Protein AF-A0AAD7NLY8-F1 (afdb_monomer)

Foldseek 3Di:
DDLQWDWDFDWDPDDPPDIDGPDPTDGQGDSQFADRPWDWEWDDFVPAKIKIWTQTVQQATFIWMQGPVPGIAGDPRQDLDDPQQRHTPRNVRFHADPDWDWYWYWDDDVPDAIKIKIWIQGPVHHPDIDIQIRGSDPPDRDDDD

Radius of gyration: 15.63 Å; Cα contacts (8 Å, |Δi|>4): 298; chains: 1; bounding box: 37×42×38 Å

Nearest PDB structures (foldseek):
  4d52-assembly3_C  TM=7.125E-01  e=1.870E-04  Aspergillus fumigatus
  4agt-assembly1_B  TM=7.855E-01  e=5.733E-04  Aspergillus fumigatus
  5eo8-assembly1_A  TM=7.109E-01  e=2.442E-04  Aspergillus oryzae RIB40
  4agi-assembly2_B  TM=7.086E-01  e=4.885E-04  Aspergillus fumigatus
  7c3e-assembly1_B  TM=7.386E-01  e=1.334E-02  Orbilia oligospora ATCC 24927

Secondary structure (DSSP, 8-state):
---S-EEEEEESS-SSSS--EEEEEEEEE-TTTBPTT---EEEEETTTEEEEEEEBTTSBEEEEEEETTTEEEEGGGS-SS-BTTB--GGGG--BB-SS--EEEEEE--TTS--EEEEEEEBTTSTTSEEEEEE-SSSS------

Structure (mmCIF, N/CA/C/O backbone):
data_AF-A0AAD7NLY8-F1
#
_entry.id   AF-A0AAD7NLY8-F1
#
loop_
_atom_site.group_PDB
_atom_site.id
_atom_site.type_symbol
_atom_site.label_atom_id
_atom_site.label_alt_id
_atom_site.label_comp_id
_atom_site.label_asym_id
_atom_site.label_entity_id
_atom_site.label_seq_id
_atom_site.pdbx_PDB_ins_code
_atom_site.Cartn_x
_atom_site.Cartn_y
_atom_site.Cartn_z
_atom_site.occupancy
_atom_site.B_iso_or_equiv
_atom_site.auth_seq_id
_atom_site.auth_comp_id
_atom_site.auth_asym_id
_atom_site.auth_atom_id
_atom_site.pdbx_PDB_model_num
ATOM 1 N N . MET A 1 1 ? -4.717 -21.194 3.818 1.00 52.06 1 MET A N 1
ATOM 2 C CA . MET A 1 1 ? -5.220 -20.203 4.794 1.00 52.06 1 MET A CA 1
ATOM 3 C C . MET A 1 1 ? -4.385 -18.949 4.614 1.00 52.06 1 MET A C 1
ATOM 5 O O . MET A 1 1 ? -3.172 -19.085 4.575 1.00 52.06 1 MET A O 1
ATOM 9 N N . SER A 1 2 ? -4.997 -17.782 4.410 1.00 77.50 2 SER A N 1
ATOM 10 C CA . SER A 1 2 ? -4.276 -16.505 4.307 1.00 77.50 2 SER A CA 1
ATOM 11 C C . SER A 1 2 ? -3.865 -16.033 5.704 1.00 77.50 2 SER A C 1
ATOM 13 O O . SER A 1 2 ? -4.723 -15.934 6.579 1.00 77.50 2 SER A O 1
ATOM 15 N N . ASP A 1 3 ? -2.588 -15.737 5.921 1.00 87.31 3 ASP A N 1
ATOM 16 C CA . ASP A 1 3 ? -2.035 -15.268 7.203 1.00 87.31 3 ASP A CA 1
ATOM 17 C C . ASP A 1 3 ? -2.061 -13.731 7.356 1.00 87.31 3 ASP A C 1
ATOM 19 O O . ASP A 1 3 ? -1.673 -13.199 8.394 1.00 87.31 3 ASP A O 1
ATOM 23 N N . GLY A 1 4 ? -2.554 -13.019 6.338 1.00 87.88 4 GLY A N 1
ATOM 24 C CA . GLY A 1 4 ? -2.609 -11.557 6.287 1.00 87.88 4 GLY A CA 1
ATOM 25 C C . GLY A 1 4 ? -1.385 -10.910 5.640 1.00 87.88 4 GLY A C 1
ATOM 26 O O . GLY A 1 4 ? -1.369 -9.693 5.506 1.00 87.88 4 GLY A O 1
ATOM 27 N N . SER A 1 5 ? -0.383 -11.686 5.220 1.00 93.69 5 SER A N 1
ATOM 28 C CA . SER A 1 5 ? 0.726 -11.165 4.417 1.00 93.69 5 SER A CA 1
ATOM 29 C C . SER A 1 5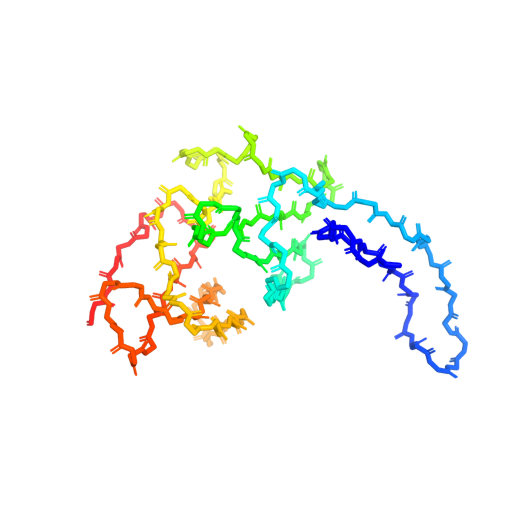 ? 0.261 -10.675 3.039 1.00 93.69 5 SER A C 1
ATOM 31 O O . SER A 1 5 ? -0.725 -11.166 2.481 1.00 93.69 5 SER A O 1
ATOM 33 N N . ILE A 1 6 ? 0.985 -9.699 2.487 1.00 94.38 6 ILE A N 1
ATOM 34 C CA . ILE A 1 6 ? 0.748 -9.164 1.141 1.00 94.38 6 ILE A CA 1
ATOM 35 C C . ILE A 1 6 ? 1.913 -9.581 0.249 1.00 94.38 6 ILE A C 1
ATOM 37 O O . ILE A 1 6 ? 3.071 -9.284 0.553 1.00 94.38 6 ILE A O 1
ATOM 41 N N . TRP A 1 7 ? 1.582 -10.250 -0.853 1.00 93.62 7 TRP A N 1
ATOM 42 C CA . TRP A 1 7 ? 2.52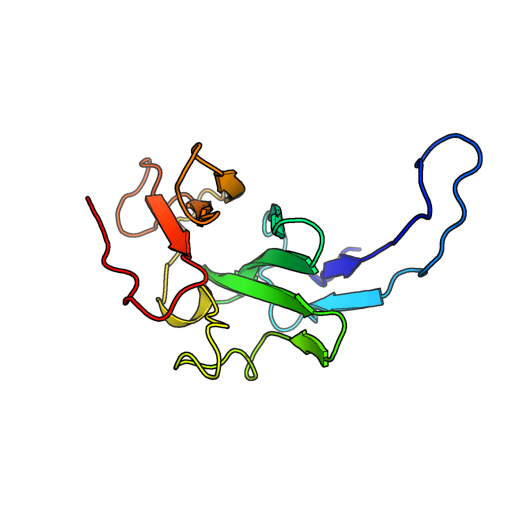9 -10.775 -1.832 1.00 93.62 7 TRP A CA 1
ATOM 43 C C . TRP A 1 7 ? 2.313 -10.115 -3.194 1.00 93.62 7 TRP A C 1
ATOM 45 O O . TRP A 1 7 ? 1.179 -9.837 -3.583 1.00 93.62 7 TRP A O 1
ATOM 55 N N . GLU A 1 8 ? 3.404 -9.882 -3.917 1.00 91.56 8 GLU A N 1
ATOM 56 C CA . GLU A 1 8 ? 3.406 -9.385 -5.290 1.00 91.56 8 GLU A CA 1
ATOM 57 C C . GLU A 1 8 ? 3.743 -10.521 -6.258 1.00 91.56 8 GLU A C 1
ATOM 59 O O . GLU A 1 8 ? 4.791 -11.156 -6.146 1.00 91.56 8 GLU A O 1
ATOM 64 N N . THR A 1 9 ? 2.904 -10.700 -7.276 1.00 88.44 9 THR A N 1
ATOM 65 C CA . THR A 1 9 ? 3.245 -11.470 -8.475 1.00 88.44 9 THR A CA 1
ATOM 66 C C . THR A 1 9 ? 3.374 -10.499 -9.645 1.00 88.44 9 THR A C 1
ATOM 68 O O . THR A 1 9 ? 2.407 -9.817 -9.991 1.00 88.44 9 THR A O 1
ATOM 71 N N . ALA A 1 10 ? 4.543 -10.444 -10.289 1.00 85.75 10 ALA A N 1
ATOM 72 C CA . ALA A 1 10 ? 4.757 -9.578 -11.449 1.00 85.75 10 ALA A CA 1
ATOM 73 C C . ALA A 1 10 ? 4.776 -10.386 -12.753 1.00 85.75 10 ALA A C 1
ATOM 75 O O . ALA A 1 10 ? 5.450 -11.417 -12.859 1.00 85.75 10 ALA A O 1
ATOM 76 N N . VAL A 1 11 ? 4.078 -9.879 -13.772 1.00 85.25 11 VAL A N 1
ATOM 77 C CA . VAL A 1 11 ? 3.980 -10.478 -15.113 1.00 85.25 11 VAL A CA 1
ATOM 78 C C . VAL A 1 11 ? 4.443 -9.493 -16.189 1.00 85.25 11 VAL A C 1
ATOM 80 O O . VAL A 1 11 ? 4.268 -8.287 -16.051 1.00 85.25 11 VAL A O 1
ATOM 83 N N . SER A 1 12 ? 5.048 -9.996 -17.268 1.00 77.62 12 SER A N 1
ATOM 84 C CA . SER A 1 12 ? 5.720 -9.166 -18.283 1.00 77.62 12 SER A CA 1
ATOM 85 C C . SER A 1 12 ? 4.811 -8.262 -19.125 1.00 77.62 12 SER A C 1
ATOM 87 O O . SER A 1 12 ? 5.302 -7.294 -19.697 1.00 77.62 12 SER A O 1
ATOM 89 N N . ASN A 1 13 ? 3.530 -8.598 -19.295 1.00 68.31 13 ASN A N 1
ATOM 90 C CA . ASN A 1 13 ? 2.626 -7.856 -20.189 1.00 68.31 13 ASN A CA 1
ATOM 91 C C . ASN A 1 13 ? 1.135 -8.165 -19.967 1.00 68.31 13 ASN A C 1
ATOM 93 O O . ASN A 1 13 ? 0.341 -7.240 -19.847 1.00 68.31 13 ASN A O 1
ATOM 97 N N . VAL A 1 14 ? 0.726 -9.438 -19.940 1.00 68.12 14 VAL A N 1
ATOM 98 C CA . VAL A 1 14 ? -0.687 -9.838 -19.862 1.00 68.12 14 VAL A CA 1
ATOM 99 C C . VAL A 1 14 ? -0.877 -11.094 -19.018 1.00 68.12 14 VAL A C 1
ATOM 101 O O . VAL A 1 14 ? -0.104 -12.041 -19.111 1.00 68.12 14 VAL A O 1
ATOM 104 N N . PHE A 1 15 ? -1.954 -11.133 -18.233 1.00 64.88 15 PHE A N 1
ATOM 105 C CA . PHE A 1 15 ? -2.252 -12.265 -17.348 1.00 64.88 15 PHE A CA 1
ATOM 106 C C . PHE A 1 15 ? -2.700 -13.539 -18.086 1.00 64.88 15 PHE A C 1
ATOM 108 O O . PHE A 1 15 ? -2.569 -14.626 -17.536 1.00 64.88 15 PHE A O 1
ATOM 115 N N . PHE A 1 16 ? -3.214 -13.434 -19.322 1.00 60.44 16 PHE A N 1
ATOM 116 C CA . PHE A 1 16 ? -3.939 -14.547 -19.957 1.00 60.44 16 PHE A CA 1
ATOM 117 C C . PHE A 1 16 ? -3.362 -15.066 -21.287 1.00 60.44 16 PHE A C 1
ATOM 119 O O . PHE A 1 16 ? -3.821 -16.106 -21.757 1.00 60.44 16 PHE A O 1
ATOM 126 N N . LYS A 1 17 ? -2.371 -14.409 -21.920 1.00 60.59 17 LYS A N 1
ATOM 127 C CA . LYS A 1 17 ? -1.760 -14.942 -23.160 1.00 60.59 17 LYS A CA 1
ATOM 128 C C . LYS A 1 17 ? -0.365 -14.390 -23.475 1.00 60.59 17 LYS A C 1
ATOM 130 O O . LYS A 1 17 ? -0.236 -13.283 -23.976 1.00 60.59 17 LYS A O 1
ATOM 135 N N . GLY A 1 18 ? 0.676 -15.198 -23.275 1.00 67.38 18 GLY A N 1
ATOM 136 C CA . GLY A 1 18 ? 2.058 -14.824 -23.616 1.00 67.38 18 GLY A CA 1
ATOM 137 C C . GLY A 1 18 ? 2.758 -13.947 -22.574 1.00 67.38 18 GLY A C 1
ATOM 138 O O . GLY A 1 18 ? 3.840 -13.432 -22.851 1.00 67.38 18 GLY A O 1
ATOM 139 N N . GLY A 1 19 ? 2.155 -13.784 -21.392 1.00 72.12 19 GLY A N 1
ATOM 140 C CA . GLY A 1 19 ? 2.832 -13.225 -20.232 1.00 72.12 19 GLY A CA 1
ATOM 141 C C . GLY A 1 19 ? 3.623 -14.276 -19.489 1.00 72.12 19 GLY A C 1
ATOM 142 O O . GLY A 1 19 ? 3.133 -15.371 -19.225 1.00 72.12 19 GLY A O 1
ATOM 143 N N . ASN A 1 20 ? 4.857 -13.915 -19.158 1.00 80.62 20 ASN A N 1
ATOM 144 C CA . ASN A 1 20 ? 5.706 -14.700 -18.286 1.00 80.62 20 ASN A CA 1
ATOM 145 C C . ASN A 1 20 ? 5.647 -14.092 -16.890 1.00 80.62 20 ASN A C 1
ATOM 147 O O . ASN A 1 20 ? 5.677 -12.866 -16.739 1.00 80.62 20 ASN A O 1
ATOM 151 N N . VAL A 1 21 ? 5.592 -14.951 -15.875 1.00 83.69 21 VAL A N 1
ATOM 152 C CA . VAL A 1 21 ? 5.870 -14.537 -14.501 1.00 83.69 21 VAL A CA 1
ATOM 153 C C . VAL A 1 21 ? 7.331 -14.101 -14.462 1.00 83.69 21 VAL A C 1
ATOM 155 O O . VAL A 1 21 ? 8.232 -14.908 -14.677 1.00 83.69 21 VAL A O 1
ATOM 158 N N . ILE A 1 22 ? 7.552 -12.807 -14.251 1.00 83.94 22 ILE A N 1
ATOM 159 C CA . ILE A 1 22 ? 8.891 -12.204 -14.191 1.00 83.94 22 ILE A CA 1
ATOM 160 C C . ILE A 1 22 ? 9.395 -12.097 -12.753 1.00 83.94 22 ILE A C 1
ATOM 162 O O . ILE A 1 22 ? 10.603 -12.091 -12.531 1.00 83.94 22 ILE A O 1
ATOM 166 N N . ARG A 1 23 ? 8.481 -12.056 -11.778 1.00 84.00 23 ARG A N 1
ATOM 167 C CA . ARG A 1 23 ? 8.779 -12.281 -10.361 1.00 84.00 23 ARG A CA 1
ATOM 168 C C . ARG A 1 23 ? 7.693 -13.164 -9.757 1.00 84.00 23 ARG A C 1
ATOM 170 O O . ARG A 1 23 ? 6.545 -12.716 -9.694 1.00 84.00 23 ARG A O 1
ATOM 177 N N . PRO A 1 24 ? 8.030 -14.398 -9.348 1.00 80.62 24 PRO A N 1
ATOM 178 C CA . PRO A 1 24 ? 7.114 -15.208 -8.571 1.00 80.62 24 PRO A CA 1
ATOM 179 C C . PRO A 1 24 ? 7.048 -14.657 -7.147 1.00 80.62 24 PRO A C 1
ATOM 181 O O . PRO A 1 24 ? 8.088 -14.455 -6.522 1.00 80.62 24 PRO A O 1
ATOM 184 N N . ASP A 1 25 ? 5.821 -14.413 -6.694 1.00 85.69 25 ASP A N 1
ATOM 185 C CA . ASP A 1 25 ? 5.382 -14.253 -5.307 1.00 85.69 25 ASP A CA 1
ATOM 186 C C . ASP A 1 25 ? 6.461 -13.706 -4.365 1.00 85.69 25 ASP A C 1
ATOM 188 O O . ASP A 1 25 ? 7.053 -14.419 -3.553 1.00 85.69 25 ASP A O 1
ATOM 192 N N . GLN A 1 26 ? 6.716 -12.406 -4.476 1.00 91.56 26 GLN A N 1
ATOM 193 C CA . GLN A 1 26 ? 7.583 -11.687 -3.560 1.00 91.56 26 GLN A CA 1
ATOM 194 C C . GLN A 1 26 ? 6.774 -11.246 -2.338 1.00 91.56 26 GLN A C 1
ATOM 196 O O . GLN A 1 26 ? 5.772 -10.546 -2.475 1.00 91.56 26 GLN A O 1
ATOM 201 N N . LEU A 1 27 ? 7.220 -11.612 -1.134 1.00 92.75 27 LEU A N 1
ATOM 202 C CA . LEU A 1 27 ? 6.647 -11.071 0.098 1.00 92.75 27 LEU A CA 1
ATOM 203 C C . LEU A 1 27 ? 6.945 -9.569 0.171 1.00 92.75 27 LEU A C 1
ATOM 205 O O . LEU A 1 27 ? 8.113 -9.179 0.209 1.00 92.75 27 LEU A O 1
ATOM 209 N N . ILE A 1 28 ? 5.896 -8.746 0.208 1.00 92.69 28 ILE A N 1
ATOM 210 C CA . ILE A 1 28 ? 6.017 -7.287 0.320 1.00 92.69 28 ILE A CA 1
ATOM 211 C C . ILE A 1 28 ? 5.780 -6.858 1.758 1.00 92.69 28 ILE A C 1
ATOM 213 O O . ILE A 1 28 ? 6.641 -6.228 2.365 1.00 92.69 28 ILE A O 1
ATOM 217 N N . VAL A 1 29 ? 4.630 -7.243 2.316 1.00 93.25 29 VAL A N 1
ATOM 218 C CA . VAL A 1 29 ? 4.239 -6.877 3.681 1.00 93.25 29 VAL A CA 1
ATOM 219 C C . VAL A 1 29 ? 4.128 -8.143 4.523 1.00 93.25 29 VAL A C 1
ATOM 221 O O . VAL A 1 29 ? 3.311 -9.015 4.200 1.00 93.25 29 VAL A O 1
ATOM 224 N N . PRO A 1 30 ? 4.909 -8.273 5.609 1.00 92.56 30 PRO A N 1
ATOM 225 C CA . PRO A 1 30 ? 4.816 -9.428 6.486 1.00 92.56 30 PRO A CA 1
ATOM 226 C C . PRO A 1 30 ? 3.477 -9.444 7.232 1.00 92.56 30 PRO A C 1
ATOM 228 O O . PRO A 1 30 ? 2.897 -8.407 7.565 1.00 92.56 30 PRO A O 1
ATOM 231 N N . ALA A 1 31 ? 3.006 -10.645 7.573 1.00 92.81 31 ALA A N 1
ATOM 232 C CA . ALA A 1 31 ? 1.749 -10.847 8.297 1.00 92.81 31 ALA A CA 1
ATOM 233 C C . ALA A 1 31 ? 1.694 -10.117 9.656 1.00 92.81 31 ALA A C 1
ATOM 235 O O . ALA A 1 31 ? 0.613 -9.846 10.183 1.00 92.81 31 ALA A O 1
ATOM 236 N N . SER A 1 32 ? 2.845 -9.788 10.250 1.00 91.94 32 SER A N 1
ATOM 237 C CA . SER A 1 32 ? 2.948 -9.006 11.487 1.00 91.94 32 SER A CA 1
ATOM 238 C C . SER A 1 32 ? 2.523 -7.544 11.335 1.00 91.94 32 SER A C 1
ATOM 240 O O . SER A 1 32 ? 2.252 -6.901 12.344 1.00 91.94 32 SER A O 1
ATOM 242 N N . GLU A 1 33 ? 2.446 -7.017 10.113 1.00 91.69 33 GLU A N 1
ATOM 243 C CA . GLU A 1 33 ? 2.191 -5.594 9.866 1.00 91.69 33 GLU A CA 1
ATOM 244 C C . GLU A 1 33 ? 0.779 -5.322 9.360 1.00 91.69 33 GLU A C 1
ATOM 246 O O . GLU A 1 33 ? 0.114 -4.410 9.858 1.00 91.69 33 GLU A O 1
ATOM 251 N N . ALA A 1 34 ? 0.291 -6.126 8.419 1.00 92.75 34 ALA A N 1
ATOM 252 C CA . ALA A 1 34 ? -1.032 -5.953 7.837 1.00 92.75 34 ALA A CA 1
ATOM 253 C C . ALA A 1 34 ? -2.149 -6.469 8.758 1.00 92.75 34 ALA A C 1
ATOM 255 O O . ALA A 1 34 ? -2.024 -7.480 9.458 1.00 92.75 34 ALA A O 1
ATOM 256 N N . LEU A 1 35 ? -3.273 -5.754 8.757 1.00 91.69 35 LEU A N 1
ATOM 257 C CA . LEU A 1 35 ? -4.506 -6.220 9.370 1.00 91.69 35 LEU A CA 1
ATOM 258 C C . LEU A 1 35 ? -5.091 -7.356 8.530 1.00 91.69 35 LEU A C 1
ATOM 260 O O . LEU A 1 35 ? -5.235 -7.230 7.315 1.00 91.69 35 LEU A O 1
ATOM 264 N N . LEU A 1 36 ? -5.466 -8.459 9.177 1.00 91.69 36 LEU A N 1
ATOM 265 C CA . LEU A 1 36 ? -6.067 -9.597 8.487 1.00 91.69 36 LEU A CA 1
ATOM 266 C C . LEU A 1 36 ? -7.329 -9.164 7.723 1.00 91.69 36 LEU A C 1
ATOM 268 O O . LEU A 1 36 ? -8.213 -8.528 8.295 1.00 91.69 36 LEU A O 1
ATOM 272 N N . GLY A 1 37 ? -7.403 -9.519 6.438 1.00 88.94 37 GLY A N 1
ATOM 273 C CA . GLY A 1 37 ? -8.517 -9.143 5.563 1.00 88.94 37 GLY A CA 1
ATOM 274 C C . GLY A 1 37 ? -8.522 -7.676 5.130 1.00 88.94 37 GLY A C 1
ATOM 275 O O . GLY A 1 37 ? -9.526 -7.225 4.587 1.00 88.94 37 GLY A O 1
ATOM 276 N N . THR A 1 38 ? -7.434 -6.931 5.355 1.00 92.19 38 THR A N 1
ATOM 277 C CA . THR A 1 38 ? -7.325 -5.555 4.863 1.00 92.19 38 THR A CA 1
ATOM 278 C C . THR A 1 38 ? -7.573 -5.480 3.352 1.00 92.19 38 THR A C 1
ATOM 280 O O . THR A 1 38 ? -7.016 -6.291 2.608 1.00 92.19 38 THR A O 1
ATOM 283 N N . PRO A 1 39 ? -8.341 -4.488 2.860 1.00 93.62 39 PRO A N 1
ATOM 284 C CA . PRO A 1 39 ? -8.281 -4.133 1.454 1.00 93.62 39 PRO A CA 1
ATOM 285 C C . PRO A 1 39 ? -6.857 -3.704 1.094 1.00 93.62 39 PRO A C 1
ATOM 287 O O . PRO A 1 39 ? -6.106 -3.206 1.941 1.00 93.62 39 PRO A O 1
ATOM 290 N N . ILE A 1 40 ? -6.518 -3.894 -0.175 1.00 94.50 40 ILE A N 1
ATOM 291 C CA . ILE A 1 40 ? -5.240 -3.507 -0.760 1.00 94.50 40 ILE A CA 1
ATOM 292 C C . ILE A 1 40 ? -5.566 -2.583 -1.925 1.00 94.50 40 ILE A C 1
ATOM 294 O O . ILE A 1 40 ? -6.408 -2.918 -2.760 1.00 94.50 40 ILE A O 1
ATOM 298 N N . ALA A 1 41 ? -4.907 -1.434 -1.986 1.00 94.62 41 ALA A N 1
ATOM 299 C CA . ALA A 1 41 ? -4.982 -0.541 -3.132 1.00 94.62 41 ALA A CA 1
ATOM 300 C C . ALA A 1 41 ? -3.576 -0.274 -3.649 1.00 94.62 41 ALA A C 1
ATOM 302 O O . ALA A 1 41 ? -2.666 -0.040 -2.861 1.00 94.62 41 ALA A O 1
ATOM 303 N N . ALA A 1 42 ? -3.399 -0.296 -4.965 1.00 92.25 42 ALA A N 1
ATOM 304 C CA . ALA A 1 42 ? -2.116 -0.016 -5.585 1.00 92.25 42 ALA A CA 1
ATOM 305 C C . ALA A 1 42 ? -2.264 1.078 -6.637 1.00 92.25 42 ALA A C 1
ATOM 307 O O . ALA A 1 42 ? -3.272 1.150 -7.339 1.00 92.25 42 ALA A O 1
ATOM 308 N N . VAL A 1 43 ? -1.245 1.917 -6.748 1.00 89.06 43 VAL A N 1
ATOM 309 C CA . VAL A 1 43 ? -1.136 2.956 -7.769 1.00 89.06 43 VAL A CA 1
ATOM 310 C C . VAL A 1 43 ? 0.312 3.015 -8.231 1.00 89.06 43 VAL A C 1
ATOM 312 O O . VAL A 1 43 ? 1.230 2.806 -7.440 1.00 89.06 43 VAL A O 1
ATOM 315 N N . HIS A 1 44 ? 0.525 3.274 -9.513 1.00 84.00 44 HIS A N 1
ATOM 316 C CA . HIS A 1 44 ? 1.841 3.649 -10.009 1.00 84.00 44 HIS A CA 1
ATOM 317 C C . HIS A 1 44 ? 1.867 5.157 -10.220 1.00 84.00 44 HIS A C 1
ATOM 319 O O . HIS A 1 44 ? 0.841 5.732 -10.564 1.00 84.00 44 HIS A O 1
ATOM 325 N N . ASN A 1 45 ? 3.024 5.779 -10.032 1.00 71.31 45 ASN A N 1
ATOM 326 C CA . ASN A 1 45 ? 3.243 7.169 -10.417 1.00 71.31 45 ASN A CA 1
ATOM 327 C C 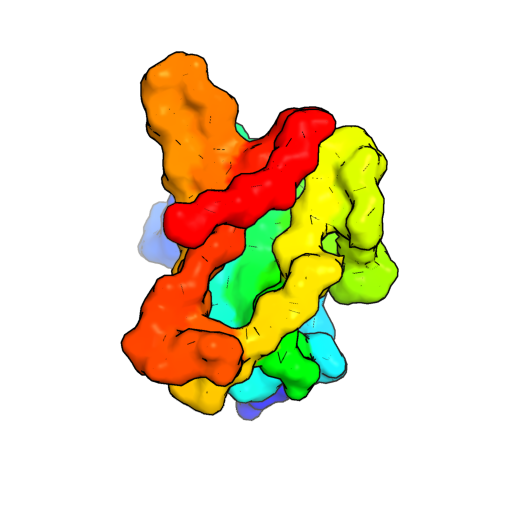. ASN A 1 45 ? 4.083 7.184 -11.689 1.00 71.31 45 ASN A C 1
ATOM 329 O O . ASN A 1 45 ? 5.243 6.773 -11.637 1.00 71.31 45 ASN A O 1
ATOM 333 N N . ALA A 1 46 ? 3.496 7.592 -12.819 1.00 65.00 46 ALA A N 1
ATOM 334 C CA . ALA A 1 46 ? 4.210 7.835 -14.079 1.00 65.00 46 ALA A CA 1
ATOM 335 C C . ALA A 1 46 ? 5.250 6.753 -14.481 1.00 65.00 46 ALA A C 1
ATOM 337 O O . ALA A 1 46 ? 6.269 7.057 -15.099 1.00 65.00 46 ALA A O 1
ATOM 338 N N . PHE A 1 47 ? 4.991 5.483 -14.139 1.00 57.69 47 PHE A N 1
ATOM 339 C CA . PHE A 1 47 ? 5.866 4.315 -14.345 1.00 57.69 47 PHE A CA 1
ATOM 340 C C . PHE A 1 47 ? 7.203 4.288 -13.576 1.00 57.69 47 PHE A C 1
ATOM 342 O O . PHE A 1 47 ? 8.010 3.393 -13.832 1.00 57.69 47 PHE A O 1
ATOM 349 N N . THR A 1 48 ? 7.465 5.207 -12.643 1.00 69.62 48 THR A N 1
ATOM 350 C CA . THR A 1 48 ? 8.725 5.209 -11.874 1.00 69.62 48 THR A CA 1
ATOM 351 C C . THR A 1 48 ? 8.624 4.438 -10.569 1.00 69.62 48 THR A C 1
ATOM 353 O O . THR A 1 48 ? 9.560 3.717 -10.219 1.00 69.62 48 THR A 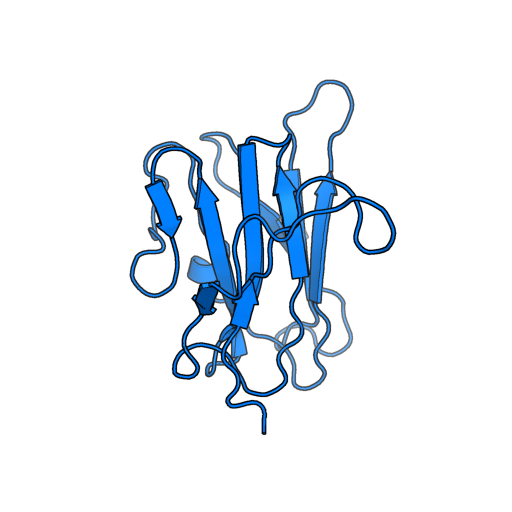O 1
ATOM 356 N N . ASP A 1 49 ? 7.481 4.550 -9.893 1.00 81.12 49 ASP A N 1
ATOM 357 C CA . ASP A 1 49 ? 7.276 4.014 -8.551 1.00 81.12 49 ASP A CA 1
ATOM 358 C C . ASP A 1 49 ? 5.928 3.293 -8.451 1.00 81.12 49 ASP A C 1
ATOM 360 O O . ASP A 1 49 ? 4.952 3.672 -9.107 1.00 81.12 49 ASP A O 1
ATOM 364 N N . VAL A 1 50 ? 5.873 2.253 -7.617 1.00 87.19 50 VAL A N 1
ATOM 365 C CA . VAL A 1 50 ? 4.638 1.525 -7.287 1.00 87.19 50 VAL A CA 1
ATOM 366 C C . VAL A 1 50 ? 4.350 1.732 -5.815 1.00 87.19 50 VAL A C 1
ATOM 368 O O . VAL A 1 50 ? 5.203 1.446 -4.988 1.00 87.19 50 VAL A O 1
ATOM 371 N N . HIS A 1 51 ? 3.152 2.188 -5.482 1.00 88.94 51 HIS A N 1
ATOM 372 C CA . HIS A 1 51 ? 2.706 2.406 -4.114 1.00 88.94 51 HIS A CA 1
ATOM 373 C C . HIS A 1 51 ? 1.584 1.424 -3.790 1.00 88.94 51 HIS A C 1
ATOM 375 O O . HIS A 1 51 ? 0.629 1.297 -4.557 1.00 88.94 51 HIS A O 1
ATOM 381 N N . VAL A 1 52 ? 1.702 0.729 -2.663 1.00 92.62 52 VAL A N 1
ATOM 382 C CA . VAL A 1 52 ? 0.746 -0.266 -2.172 1.00 92.62 52 VAL A CA 1
ATOM 383 C C . VAL A 1 52 ? 0.272 0.158 -0.796 1.00 92.62 52 VAL A C 1
ATOM 385 O O . VAL A 1 52 ? 1.052 0.215 0.151 1.00 92.62 52 VAL A O 1
ATOM 388 N N . PHE A 1 53 ? -1.025 0.412 -0.689 1.00 92.56 53 PHE A N 1
ATOM 389 C CA . PHE A 1 53 ? -1.698 0.845 0.521 1.00 92.56 53 PHE A CA 1
ATOM 390 C C . PHE A 1 53 ? -2.5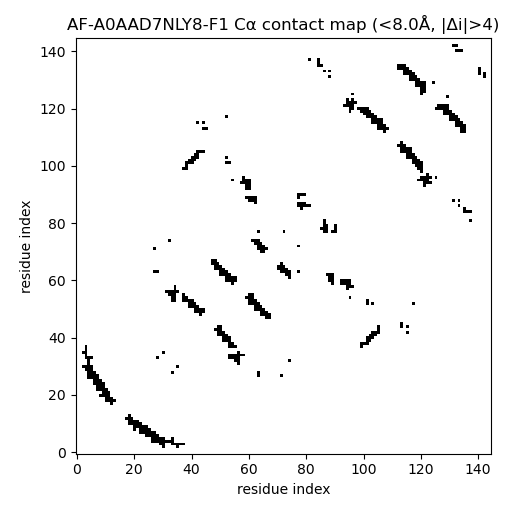33 -0.279 1.119 1.00 92.56 53 PHE A C 1
ATOM 392 O O . PHE A 1 53 ? -3.177 -1.053 0.407 1.00 92.56 53 PHE A O 1
ATOM 399 N N . PHE A 1 54 ? -2.554 -0.328 2.444 1.00 94.00 54 PHE A N 1
ATOM 400 C CA . PHE A 1 54 ? -3.309 -1.287 3.244 1.00 94.00 54 PHE A CA 1
ATOM 401 C C . PHE A 1 54 ? -3.574 -0.696 4.631 1.00 94.00 54 PHE A C 1
ATOM 403 O O . PHE A 1 54 ? -3.051 0.358 4.977 1.00 94.00 54 PHE A O 1
ATOM 410 N N . PHE A 1 55 ? -4.362 -1.363 5.465 1.00 92.56 55 PHE A N 1
ATOM 411 C CA . PHE A 1 55 ? -4.466 -1.025 6.879 1.00 92.56 55 PHE A CA 1
ATOM 412 C C . PHE A 1 55 ? -3.525 -1.905 7.692 1.00 92.56 55 PHE A C 1
ATOM 414 O O . PHE A 1 55 ? -3.590 -3.134 7.625 1.00 92.56 55 PHE A O 1
ATOM 421 N N . SER A 1 56 ? -2.662 -1.281 8.493 1.00 92.06 56 SER A N 1
ATOM 422 C CA . SER A 1 56 ? -1.858 -2.008 9.477 1.00 92.06 56 SER A CA 1
ATOM 423 C C . SER A 1 56 ? -2.733 -2.613 10.574 1.00 92.06 56 SER A C 1
ATOM 425 O O . SER A 1 56 ? -3.896 -2.238 10.740 1.00 92.06 56 SER A O 1
ATOM 427 N N . ARG A 1 57 ? -2.166 -3.498 11.402 1.00 91.12 57 ARG A N 1
ATOM 428 C CA . ARG A 1 57 ? -2.851 -4.076 12.576 1.00 91.12 57 ARG A CA 1
ATOM 429 C C . ARG A 1 57 ? -3.460 -3.032 13.520 1.00 91.12 57 ARG A C 1
ATOM 431 O O . ARG A 1 57 ? -4.487 -3.301 14.137 1.00 91.12 57 ARG A O 1
ATOM 438 N N . ASN A 1 58 ? -2.886 -1.830 13.565 1.00 90.12 58 ASN A N 1
ATOM 439 C CA . ASN A 1 58 ? -3.394 -0.697 14.344 1.00 90.12 58 ASN A CA 1
ATOM 440 C C . ASN A 1 58 ? -4.489 0.104 13.612 1.00 90.12 58 ASN A C 1
ATOM 442 O O . ASN A 1 58 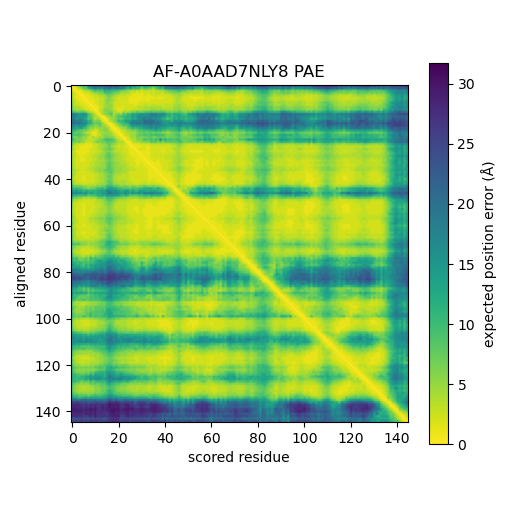? -4.856 1.188 14.054 1.00 90.12 58 ASN A O 1
ATOM 446 N N . ARG A 1 59 ? -5.005 -0.417 12.490 1.00 91.12 59 ARG A N 1
ATOM 447 C CA . ARG A 1 59 ? -5.995 0.214 11.601 1.00 91.12 59 ARG A CA 1
ATOM 448 C C . ARG A 1 59 ? -5.531 1.537 11.004 1.00 91.12 59 ARG A C 1
ATOM 450 O O . ARG A 1 59 ? -6.360 2.338 10.596 1.00 91.12 59 ARG A O 1
ATOM 457 N N . VAL A 1 60 ? -4.227 1.771 10.924 1.00 90.44 60 VAL A N 1
ATOM 458 C CA . VAL A 1 60 ? -3.678 2.975 10.294 1.00 90.44 60 VAL A CA 1
ATOM 459 C C . VAL A 1 60 ? -3.429 2.695 8.815 1.00 90.44 60 VAL A C 1
ATOM 461 O O . VAL A 1 60 ? -2.861 1.645 8.500 1.00 90.44 60 VAL A O 1
ATOM 464 N N . VAL A 1 61 ? -3.817 3.613 7.921 1.00 90.81 61 VAL A N 1
ATOM 465 C CA . VAL A 1 61 ? -3.432 3.568 6.499 1.00 90.81 61 VAL A CA 1
ATOM 466 C C . VAL A 1 61 ? -1.916 3.467 6.433 1.00 90.81 61 VAL A C 1
ATOM 468 O O . VAL A 1 61 ? -1.198 4.330 6.925 1.00 90.81 61 VAL A O 1
ATOM 471 N N . SER A 1 62 ? -1.441 2.367 5.879 1.00 90.38 62 SER A N 1
ATOM 472 C CA . SER A 1 62 ? -0.043 1.997 5.774 1.00 90.38 62 SER A CA 1
ATOM 473 C C . SER A 1 62 ? 0.332 1.791 4.312 1.00 90.38 62 SER A C 1
ATOM 475 O O . SER A 1 62 ? -0.540 1.596 3.469 1.00 90.38 62 SER A O 1
ATOM 477 N N . GLU A 1 63 ? 1.619 1.882 4.009 1.00 89.56 63 GLU A N 1
ATOM 478 C CA . GLU A 1 63 ? 2.141 1.968 2.657 1.00 89.56 63 GLU A CA 1
ATOM 479 C C . GLU A 1 63 ? 3.476 1.248 2.577 1.00 89.56 63 GLU A C 1
ATOM 481 O O . GLU A 1 63 ? 4.339 1.402 3.445 1.00 89.56 63 GLU A O 1
ATOM 486 N N . TYR A 1 64 ? 3.623 0.483 1.506 1.00 90.31 64 TYR A N 1
ATOM 487 C CA . TYR A 1 64 ? 4.905 0.066 0.971 1.00 90.31 64 TYR A CA 1
ATOM 488 C C . TYR A 1 64 ? 5.022 0.653 -0.427 1.00 90.31 64 TYR A C 1
ATOM 490 O O . TYR A 1 64 ? 4.059 0.609 -1.192 1.00 90.31 64 TYR A O 1
ATOM 498 N N . TYR A 1 65 ? 6.186 1.184 -0.775 1.00 87.62 65 TYR A N 1
ATOM 499 C CA . TYR A 1 65 ? 6.436 1.706 -2.109 1.00 87.62 65 TYR A CA 1
ATOM 500 C C . TYR A 1 65 ? 7.725 1.142 -2.692 1.00 87.62 65 TYR A C 1
ATOM 502 O O . TYR A 1 65 ? 8.700 0.910 -1.981 1.00 87.62 65 TYR A O 1
ATOM 510 N N . TRP A 1 66 ? 7.722 0.893 -3.992 1.00 87.88 66 TRP A N 1
ATOM 511 C CA . TRP A 1 66 ? 8.861 0.404 -4.746 1.00 87.88 66 TRP A CA 1
ATOM 512 C C . TRP A 1 66 ? 9.462 1.527 -5.576 1.00 87.88 66 TRP A C 1
ATOM 514 O O . TRP A 1 66 ? 8.728 2.259 -6.236 1.00 87.88 66 TRP A O 1
ATOM 524 N N . THR A 1 67 ? 10.793 1.606 -5.597 1.00 82.44 67 THR A N 1
ATOM 525 C CA . THR A 1 67 ? 11.545 2.473 -6.517 1.00 82.44 67 THR A CA 1
ATOM 526 C C . THR A 1 67 ? 12.636 1.670 -7.222 1.00 82.44 67 THR A C 1
ATOM 528 O O . THR A 1 67 ? 13.210 0.745 -6.639 1.00 82.44 67 THR A O 1
ATOM 531 N N . SER A 1 68 ? 13.003 2.056 -8.445 1.00 77.75 68 SER A N 1
ATOM 532 C CA . SER A 1 68 ? 14.017 1.340 -9.241 1.00 77.75 68 SER A CA 1
ATOM 533 C C . SER A 1 68 ? 15.412 1.292 -8.607 1.00 77.75 68 SER A C 1
ATOM 535 O O . SER A 1 68 ? 16.164 0.351 -8.853 1.00 77.75 68 SER A O 1
ATOM 537 N N . GLY A 1 69 ? 15.758 2.276 -7.771 1.00 77.62 69 GLY A N 1
ATOM 538 C CA . GLY A 1 69 ? 17.069 2.370 -7.122 1.00 77.62 69 GLY A CA 1
ATOM 539 C C . GLY A 1 69 ? 17.159 1.718 -5.742 1.00 77.62 69 GLY A C 1
ATOM 540 O O . GLY A 1 69 ? 18.262 1.547 -5.229 1.00 77.62 69 GLY A O 1
ATOM 541 N N . THR A 1 70 ? 16.032 1.392 -5.107 1.00 81.38 70 THR A N 1
ATOM 542 C CA . THR A 1 70 ? 16.021 0.935 -3.703 1.00 81.38 70 THR A CA 1
ATOM 543 C C . THR A 1 70 ? 15.174 -0.318 -3.480 1.00 81.38 70 THR A C 1
ATOM 545 O O . THR A 1 70 ? 15.355 -1.004 -2.480 1.00 81.38 70 THR A O 1
ATOM 548 N N . GLY A 1 71 ? 14.290 -0.670 -4.415 1.00 85.56 71 GLY A N 1
ATOM 549 C CA . GLY A 1 71 ? 13.320 -1.739 -4.217 1.00 85.56 71 GLY A CA 1
ATOM 550 C C . GLY A 1 71 ? 12.163 -1.302 -3.320 1.00 85.56 71 GLY A C 1
ATOM 551 O O . GLY A 1 71 ? 11.848 -0.112 -3.250 1.00 85.56 71 GLY A O 1
ATOM 552 N N . TRP A 1 72 ? 11.526 -2.276 -2.664 1.00 87.94 72 TRP A N 1
ATOM 553 C CA . TRP A 1 72 ? 10.413 -2.054 -1.740 1.00 87.94 72 TRP A CA 1
ATOM 554 C C . TRP A 1 72 ? 10.885 -1.420 -0.428 1.00 87.94 72 TRP A C 1
ATOM 556 O O . TRP A 1 72 ? 11.807 -1.910 0.221 1.00 87.94 72 TRP A O 1
ATOM 566 N N . ILE A 1 73 ? 10.211 -0.347 -0.029 1.00 86.00 73 ILE A N 1
ATOM 567 C CA . ILE A 1 73 ? 10.434 0.420 1.192 1.00 86.00 73 ILE A CA 1
ATOM 568 C C . ILE A 1 73 ? 9.092 0.525 1.915 1.00 86.00 73 ILE A C 1
ATOM 570 O O . ILE A 1 73 ? 8.085 0.885 1.311 1.00 86.00 73 ILE A O 1
ATOM 574 N N . GLY A 1 74 ? 9.067 0.238 3.212 1.00 84.50 74 GLY A N 1
ATOM 575 C CA . GLY A 1 74 ? 7.852 0.309 4.014 1.00 84.50 74 GLY A CA 1
ATOM 576 C C . GLY A 1 74 ? 8.105 -0.015 5.481 1.00 84.50 74 GLY A C 1
ATOM 577 O O . GLY A 1 74 ? 9.255 -0.065 5.933 1.00 84.50 74 GLY A O 1
ATOM 578 N N . GLY A 1 75 ? 7.025 -0.204 6.234 1.00 76.62 75 GLY A N 1
ATOM 579 C CA . GLY A 1 75 ? 7.087 -0.519 7.660 1.00 76.62 75 GLY A CA 1
ATOM 580 C C . GLY A 1 75 ? 7.830 0.561 8.453 1.00 76.62 75 GLY A C 1
ATOM 581 O O . GLY A 1 75 ? 7.646 1.759 8.228 1.00 76.62 75 GLY A O 1
ATOM 582 N N . GLY A 1 76 ? 8.716 0.150 9.364 1.00 67.12 76 GLY A N 1
ATOM 583 C CA . GLY A 1 76 ? 9.529 1.067 10.179 1.00 67.12 76 GLY A CA 1
ATOM 584 C C . GLY A 1 76 ? 10.559 1.901 9.400 1.00 67.12 76 GLY A C 1
ATOM 585 O O . GLY A 1 76 ? 11.164 2.801 9.975 1.00 67.12 76 GLY A O 1
ATOM 586 N N . LEU A 1 77 ? 10.762 1.616 8.109 1.00 66.38 77 LEU A N 1
ATOM 587 C CA . LEU A 1 77 ? 11.671 2.356 7.228 1.00 66.38 77 LEU A CA 1
ATOM 588 C C . LEU A 1 77 ? 10.960 3.454 6.427 1.00 66.38 77 LEU A C 1
ATOM 590 O O . LEU A 1 77 ? 11.621 4.161 5.669 1.00 66.38 77 LEU A O 1
ATOM 594 N N . CYS A 1 78 ? 9.642 3.618 6.590 1.00 69.69 78 CYS A N 1
ATOM 595 C CA . CYS A 1 78 ? 8.928 4.760 6.030 1.00 69.69 78 CYS A CA 1
ATOM 596 C C . CYS A 1 78 ? 9.417 6.053 6.698 1.00 69.69 78 CYS A C 1
ATOM 598 O O . CYS A 1 78 ? 9.172 6.249 7.893 1.00 69.69 78 CYS A O 1
ATOM 600 N N . PRO A 1 79 ? 10.105 6.950 5.971 1.00 59.97 79 PRO A N 1
ATOM 601 C CA . PRO A 1 79 ? 10.652 8.145 6.586 1.00 59.97 79 PRO A CA 1
ATOM 602 C C . PRO A 1 79 ? 9.518 9.099 6.993 1.00 59.97 79 PRO A C 1
ATOM 604 O O . PRO A 1 79 ? 8.640 9.435 6.199 1.00 59.97 79 PRO A O 1
ATOM 607 N N . ALA A 1 80 ? 9.550 9.552 8.252 1.00 53.72 80 ALA A N 1
ATOM 608 C CA . ALA A 1 80 ? 8.622 10.557 8.785 1.00 53.72 80 ALA A CA 1
ATOM 609 C C . ALA A 1 80 ? 8.826 11.950 8.169 1.00 53.72 80 ALA A C 1
ATOM 611 O O . ALA A 1 80 ? 7.942 12.801 8.243 1.00 53.72 80 ALA A O 1
ATOM 612 N N . THR A 1 81 ? 9.988 12.183 7.557 1.00 52.12 81 THR A N 1
ATOM 613 C CA . THR A 1 81 ? 10.376 13.448 6.937 1.00 52.12 81 THR A CA 1
ATOM 614 C C . THR A 1 81 ? 10.789 13.225 5.479 1.00 52.12 81 THR A C 1
ATOM 616 O O . THR A 1 81 ? 11.368 12.188 5.155 1.00 52.12 81 THR A O 1
ATOM 619 N N . PRO A 1 82 ? 10.510 14.178 4.572 1.00 50.16 82 PRO A N 1
ATOM 620 C CA . PRO A 1 82 ? 10.833 14.039 3.158 1.00 50.16 82 PRO A CA 1
ATOM 621 C C . PRO A 1 82 ? 12.346 14.127 2.938 1.00 50.16 82 PRO A C 1
ATOM 623 O O . PRO A 1 82 ? 12.896 15.198 2.688 1.00 50.16 82 PRO A O 1
ATOM 626 N N . ALA A 1 83 ? 13.033 12.992 2.972 1.00 43.91 83 ALA A N 1
ATOM 627 C CA . ALA A 1 83 ? 14.325 12.881 2.317 1.00 43.91 83 ALA A CA 1
ATOM 628 C C . ALA A 1 83 ? 14.058 12.724 0.809 1.00 43.91 83 ALA A C 1
ATOM 630 O O . ALA A 1 83 ? 13.511 11.717 0.364 1.00 43.91 83 ALA A O 1
ATOM 631 N N . ALA A 1 84 ? 14.387 13.755 0.025 1.00 49.69 84 ALA A N 1
ATOM 632 C CA . ALA A 1 84 ? 14.274 13.765 -1.440 1.00 49.69 84 ALA A CA 1
ATOM 633 C C . ALA A 1 84 ? 12.852 13.567 -2.025 1.00 49.69 84 ALA A C 1
ATOM 635 O O . ALA A 1 84 ? 12.697 12.930 -3.063 1.00 49.69 84 ALA A O 1
ATOM 636 N N . GLY A 1 85 ? 11.808 14.116 -1.387 1.00 51.00 85 GLY A N 1
ATOM 637 C CA . GLY A 1 85 ? 10.436 14.097 -1.935 1.00 51.00 85 GLY A CA 1
ATOM 638 C C . GLY A 1 85 ? 9.701 12.755 -1.809 1.00 51.00 85 GLY A C 1
ATOM 639 O O . GLY A 1 85 ? 8.617 12.594 -2.359 1.00 51.00 85 GLY A O 1
ATOM 640 N N . ARG A 1 86 ? 10.271 11.802 -1.064 1.00 58.00 86 ARG A N 1
ATOM 641 C CA . ARG A 1 86 ? 9.686 10.485 -0.792 1.00 58.00 86 ARG A CA 1
ATOM 642 C C . ARG A 1 86 ? 8.988 10.524 0.566 1.00 58.00 86 ARG A C 1
ATOM 644 O O . ARG A 1 86 ? 9.645 10.416 1.599 1.00 58.00 86 ARG A O 1
ATOM 651 N N . MET A 1 87 ? 7.679 10.763 0.575 1.00 61.56 87 MET A N 1
ATOM 652 C CA . MET A 1 87 ? 6.859 10.725 1.792 1.00 61.56 87 MET A CA 1
ATOM 653 C C . MET A 1 87 ? 6.034 9.447 1.796 1.00 61.56 87 MET A C 1
ATOM 655 O O . MET A 1 87 ? 5.562 9.038 0.745 1.00 61.56 87 MET A O 1
ATOM 659 N N . CYS A 1 88 ? 5.847 8.847 2.969 1.00 70.62 88 CYS A N 1
ATOM 660 C CA . CYS A 1 88 ? 4.821 7.830 3.131 1.00 70.62 88 CYS A CA 1
ATOM 661 C C . CYS A 1 88 ? 3.539 8.459 3.669 1.00 70.62 88 CYS A C 1
ATOM 663 O O . CYS A 1 88 ? 3.595 9.300 4.570 1.00 70.62 88 CYS A O 1
ATOM 665 N N . VAL A 1 89 ? 2.378 7.991 3.216 1.00 71.38 89 VAL A N 1
ATOM 666 C CA . VAL A 1 89 ? 1.089 8.387 3.809 1.00 71.38 89 VAL A CA 1
ATOM 667 C C . VAL A 1 89 ? 0.955 7.886 5.259 1.00 71.38 89 VAL A C 1
ATOM 669 O O . VAL A 1 89 ? 0.210 8.454 6.060 1.00 71.38 89 VAL A O 1
ATOM 672 N N . THR A 1 90 ? 1.719 6.845 5.612 1.00 69.81 90 THR A N 1
ATOM 673 C CA . THR A 1 90 ? 1.683 6.124 6.898 1.00 69.81 90 THR A CA 1
ATOM 674 C C . THR A 1 90 ? 1.939 6.996 8.119 1.00 69.81 90 THR A C 1
ATOM 676 O O . THR A 1 90 ? 1.404 6.744 9.198 1.00 69.81 90 THR A O 1
ATOM 679 N N . THR A 1 91 ? 2.734 8.049 7.959 1.00 67.44 91 THR A N 1
ATOM 680 C CA . THR A 1 91 ? 3.195 8.909 9.057 1.00 67.44 91 THR A CA 1
ATOM 681 C C . THR A 1 91 ? 2.127 9.906 9.499 1.00 67.44 91 THR A C 1
ATOM 683 O O . THR A 1 91 ? 2.249 10.511 10.561 1.00 67.44 91 THR A O 1
ATOM 686 N N . SER A 1 92 ? 1.044 10.035 8.727 1.00 72.50 92 SER A N 1
ATOM 687 C CA . SER A 1 92 ? -0.085 10.914 9.044 1.00 72.50 92 SER A CA 1
ATOM 688 C C . SER A 1 92 ? -1.084 10.299 10.033 1.00 72.50 92 SER A C 1
ATOM 690 O O . SER A 1 92 ? -1.996 10.988 10.482 1.00 72.50 92 SER A O 1
ATOM 692 N N . GLY A 1 93 ? -0.938 9.014 10.387 1.00 79.81 93 GLY A N 1
ATOM 693 C CA . GLY A 1 93 ? -1.750 8.380 11.433 1.00 79.81 93 GLY A CA 1
ATOM 694 C C . GLY A 1 93 ? -3.233 8.231 11.083 1.00 79.81 93 GLY A C 1
ATOM 695 O O . GLY A 1 93 ? -4.076 8.196 11.975 1.00 79.81 93 GLY A O 1
ATOM 696 N N . PHE A 1 94 ? -3.571 8.156 9.795 1.00 86.12 94 PHE A N 1
ATOM 697 C CA . PHE A 1 94 ? -4.951 8.023 9.339 1.00 86.12 94 PHE A CA 1
ATOM 698 C C . PHE A 1 94 ? -5.576 6.704 9.803 1.00 86.12 94 PHE A C 1
ATOM 700 O O . PHE A 1 94 ? -5.242 5.643 9.282 1.00 86.12 94 PHE A O 1
ATOM 707 N N . VAL A 1 95 ? -6.494 6.769 10.768 1.00 90.06 95 VAL A N 1
ATOM 708 C CA . VAL A 1 95 ? -7.160 5.586 11.327 1.00 90.06 95 VAL A CA 1
ATOM 709 C C . VAL A 1 95 ? -8.409 5.245 10.520 1.00 90.06 95 VAL A C 1
ATOM 711 O O . VAL A 1 95 ? -9.302 6.073 10.346 1.00 90.06 95 VAL A O 1
ATOM 714 N N . ALA A 1 96 ? -8.491 4.003 10.063 1.00 87.50 96 ALA A N 1
ATOM 715 C CA . ALA A 1 96 ? -9.621 3.451 9.341 1.00 87.50 96 ALA A CA 1
ATOM 716 C C . ALA A 1 96 ? -10.798 3.132 10.266 1.00 87.50 96 ALA A C 1
ATOM 718 O O . ALA A 1 96 ? -10.627 2.663 11.396 1.00 87.50 96 ALA A O 1
ATOM 719 N N . ALA A 1 97 ? -12.007 3.322 9.746 1.00 88.56 97 ALA A N 1
ATOM 720 C CA . ALA A 1 97 ? -13.236 2.872 10.376 1.00 88.56 97 ALA A CA 1
ATOM 721 C C . ALA A 1 97 ? -13.299 1.334 10.473 1.00 88.56 97 ALA A C 1
ATOM 723 O O . ALA A 1 97 ? -12.444 0.592 9.982 1.00 88.56 97 ALA A O 1
ATOM 724 N N . THR A 1 98 ? -14.341 0.826 11.132 1.00 85.31 98 THR A N 1
ATOM 725 C CA . THR A 1 98 ? -14.593 -0.619 11.219 1.00 85.31 98 THR A CA 1
ATOM 726 C C . THR A 1 98 ? -15.017 -1.227 9.891 1.00 85.31 98 THR A C 1
ATOM 728 O O . THR A 1 98 ? -14.598 -2.341 9.587 1.00 85.31 98 THR A O 1
ATOM 731 N N . THR A 1 99 ? -15.799 -0.499 9.094 1.00 81.25 99 THR A N 1
ATOM 732 C CA . THR A 1 99 ? -16.078 -0.844 7.701 1.00 81.25 99 THR A CA 1
ATOM 733 C C . THR A 1 99 ? -14.930 -0.363 6.825 1.00 81.25 99 THR A C 1
ATOM 735 O O . THR A 1 99 ? -14.569 0.815 6.829 1.00 81.25 99 THR A O 1
ATOM 738 N N . GLN A 1 100 ? -14.334 -1.296 6.088 1.00 79.50 100 GLN A N 1
ATOM 739 C CA . GLN A 1 100 ? -13.102 -1.055 5.353 1.00 79.50 100 GLN A CA 1
ATOM 740 C C . GLN A 1 100 ? -13.396 -0.747 3.887 1.00 79.50 100 GLN A C 1
ATOM 742 O O . GLN A 1 100 ? -14.076 -1.502 3.199 1.00 79.50 100 GLN A O 1
ATOM 747 N N . PHE A 1 101 ? -12.850 0.369 3.421 1.00 88.94 101 PHE A N 1
ATOM 748 C CA . PHE A 1 101 ? -12.820 0.785 2.026 1.00 88.94 101 PHE A CA 1
ATOM 749 C C . PHE A 1 101 ? -11.476 1.464 1.792 1.00 88.94 101 PHE A C 1
ATOM 751 O O . PHE A 1 101 ? -11.030 2.221 2.658 1.00 88.94 101 PHE A O 1
ATOM 758 N N . LEU A 1 102 ? -10.833 1.169 0.665 1.00 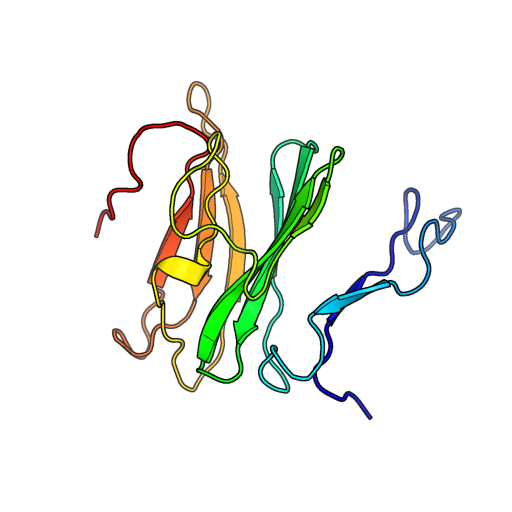93.94 102 LEU A N 1
ATOM 759 C CA . LEU A 1 102 ? -9.544 1.741 0.305 1.00 93.94 102 LEU A CA 1
ATOM 760 C C . LEU A 1 102 ? -9.424 1.816 -1.219 1.00 93.94 102 LEU A C 1
ATOM 762 O O . LEU A 1 102 ? -9.622 0.810 -1.899 1.00 93.94 102 LEU A O 1
ATOM 766 N N . TYR A 1 103 ? -9.070 2.986 -1.744 1.00 94.50 103 TYR A N 1
ATOM 767 C CA . TYR A 1 103 ? -8.589 3.145 -3.115 1.00 94.50 103 TYR A CA 1
ATOM 768 C C . TYR A 1 103 ? -7.322 3.983 -3.143 1.00 94.50 103 TYR A C 1
ATOM 770 O O . TYR A 1 103 ? -7.054 4.768 -2.233 1.00 94.50 103 TYR A O 1
ATOM 778 N N . ALA A 1 104 ? -6.586 3.846 -4.240 1.00 91.50 104 ALA A N 1
ATOM 779 C CA . ALA A 1 104 ? -5.476 4.705 -4.591 1.00 91.50 104 ALA A CA 1
ATOM 780 C C . ALA A 1 104 ? -5.596 5.079 -6.070 1.00 91.50 104 ALA A C 1
ATOM 782 O O . ALA A 1 104 ? -5.963 4.241 -6.894 1.00 91.50 104 ALA A O 1
ATOM 783 N N . MET A 1 105 ? -5.328 6.337 -6.401 1.00 89.31 105 MET A N 1
ATOM 784 C CA . MET A 1 105 ? -5.370 6.827 -7.777 1.00 89.31 105 MET A CA 1
ATOM 785 C C . MET A 1 105 ? -4.320 7.907 -8.007 1.00 89.31 105 MET A C 1
ATOM 787 O O . MET A 1 105 ? -4.075 8.748 -7.140 1.00 89.31 105 MET A O 1
ATOM 791 N N . GLU A 1 106 ? -3.724 7.898 -9.194 1.00 85.50 106 GLU A N 1
ATOM 792 C CA . GLU A 1 106 ? -2.915 9.004 -9.688 1.00 85.50 106 GLU A CA 1
ATOM 793 C C . GLU A 1 106 ? -3.855 9.992 -10.383 1.00 85.50 106 GLU A C 1
ATOM 795 O O . GLU A 1 106 ? -4.698 9.620 -11.200 1.00 85.50 106 GLU A O 1
ATOM 800 N N . ASN A 1 107 ? -3.739 11.264 -10.026 1.00 80.25 107 ASN A N 1
ATOM 801 C CA . ASN A 1 107 ? -4.427 12.357 -10.680 1.00 80.25 107 ASN A CA 1
ATOM 802 C C . ASN A 1 107 ? -3.386 13.287 -11.298 1.00 80.25 107 ASN A C 1
ATOM 804 O O . ASN A 1 107 ? -2.666 13.995 -10.587 1.00 80.25 107 ASN A O 1
ATOM 808 N N . THR A 1 108 ? -3.364 13.304 -12.626 1.00 74.38 108 THR A N 1
ATOM 809 C CA . THR A 1 108 ? -2.478 14.154 -13.416 1.00 74.38 108 THR A CA 1
ATOM 810 C C . THR A 1 108 ? -3.332 15.169 -14.159 1.00 74.38 108 THR A C 1
ATOM 812 O O . THR A 1 108 ? -3.960 14.864 -15.171 1.00 74.38 108 THR A O 1
ATOM 815 N N . ALA A 1 109 ? -3.386 16.391 -13.631 1.00 70.44 109 ALA A N 1
ATOM 816 C CA . ALA A 1 109 ? -4.020 17.505 -14.322 1.00 70.44 109 ALA A CA 1
ATOM 817 C C . ALA A 1 109 ? -3.031 18.128 -15.319 1.00 70.44 109 ALA A C 1
ATOM 819 O O . ALA A 1 109 ? -1.847 18.281 -15.016 1.00 70.44 109 ALA A O 1
ATOM 820 N N . SER A 1 110 ? -3.520 18.520 -16.499 1.00 68.50 110 SER A N 1
ATOM 821 C CA . SER A 1 110 ? -2.706 19.200 -17.514 1.00 68.50 110 SER A CA 1
ATOM 822 C C . SER A 1 110 ? -2.018 20.436 -16.920 1.00 68.50 110 SER A C 1
ATOM 824 O O . SER A 1 110 ? -2.690 21.338 -16.424 1.00 68.50 110 SER A O 1
ATOM 826 N N . GLY A 1 111 ? -0.685 20.482 -16.983 1.00 67.81 111 GLY A N 1
ATOM 827 C CA . GLY A 1 111 ? 0.117 21.595 -16.462 1.00 67.81 111 GLY A CA 1
ATOM 828 C C . GLY A 1 111 ? 0.366 21.584 -14.946 1.00 67.81 111 GLY A C 1
ATOM 829 O O . GLY A 1 111 ? 0.897 22.563 -14.429 1.00 67.81 111 GLY A O 1
ATOM 830 N N . ALA A 1 112 ? 0.015 20.509 -14.230 1.00 69.88 112 ALA A N 1
ATOM 831 C CA . ALA A 1 112 ? 0.298 20.335 -12.804 1.00 69.88 112 ALA A CA 1
ATOM 832 C C . ALA A 1 112 ? 1.121 19.057 -12.546 1.00 69.88 112 ALA A C 1
ATOM 834 O O . ALA A 1 112 ? 1.024 18.105 -13.324 1.00 69.88 112 ALA A O 1
ATOM 835 N N . PRO A 1 113 ? 1.912 18.995 -11.455 1.00 69.94 113 PRO A N 1
ATOM 836 C CA . PRO A 1 113 ? 2.566 17.752 -11.060 1.00 69.94 113 PRO A CA 1
ATOM 837 C C . PRO A 1 113 ? 1.522 16.678 -10.730 1.00 69.94 113 PRO A C 1
ATOM 839 O O . PRO A 1 113 ? 0.469 16.991 -10.161 1.00 69.94 113 PRO A O 1
ATOM 842 N N . ALA A 1 114 ? 1.835 15.423 -11.067 1.00 75.06 114 ALA A N 1
ATOM 843 C CA . ALA A 1 114 ? 1.033 14.262 -10.696 1.00 75.06 114 ALA A CA 1
ATOM 844 C C . ALA A 1 114 ? 0.804 14.231 -9.179 1.00 75.06 114 ALA A C 1
ATOM 846 O O . ALA A 1 114 ? 1.708 14.529 -8.397 1.00 75.06 114 ALA A O 1
ATOM 847 N N . LYS A 1 115 ? -0.413 13.894 -8.752 1.00 78.50 115 LYS A N 1
ATOM 848 C CA . LYS A 1 115 ? -0.770 13.761 -7.336 1.00 78.50 115 LYS A CA 1
ATOM 849 C C . LYS A 1 115 ? -1.369 12.395 -7.100 1.00 78.50 115 LYS A C 1
ATOM 851 O O . LYS A 1 115 ? -2.327 12.026 -7.772 1.00 78.50 115 LYS A O 1
ATOM 856 N N . MET A 1 116 ? -0.870 11.687 -6.102 1.00 82.38 116 MET A N 1
ATOM 857 C CA . MET A 1 116 ? -1.520 10.468 -5.645 1.00 82.38 116 MET A CA 1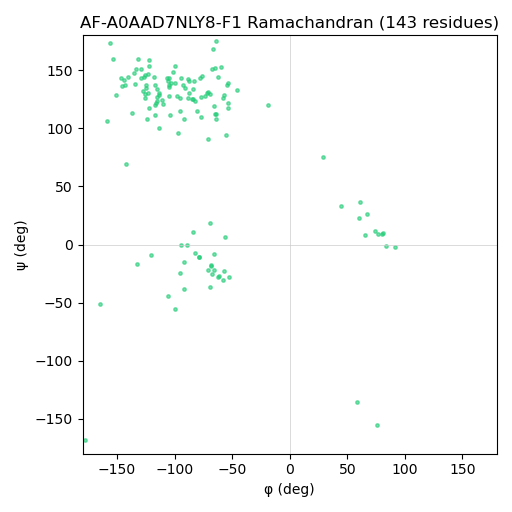
ATOM 858 C C . MET A 1 116 ? -2.572 10.809 -4.601 1.00 82.38 116 MET A C 1
ATOM 860 O O . MET A 1 116 ? -2.377 11.682 -3.753 1.00 82.38 116 MET A O 1
ATOM 864 N N . ARG A 1 117 ? -3.701 10.118 -4.677 1.00 86.94 117 ARG A N 1
ATOM 865 C CA . ARG A 1 117 ? -4.813 10.227 -3.740 1.00 86.94 117 ARG A CA 1
ATOM 866 C C . ARG A 1 117 ? -5.120 8.853 -3.183 1.00 86.94 117 ARG A C 1
ATOM 868 O O . ARG A 1 117 ? -5.194 7.894 -3.946 1.00 86.94 117 ARG A O 1
ATOM 875 N N . VAL A 1 118 ? -5.306 8.782 -1.871 1.00 89.56 118 VAL A N 1
ATOM 876 C CA . VAL A 1 118 ? -5.651 7.561 -1.144 1.00 89.56 118 VAL A CA 1
ATOM 877 C C . VAL A 1 118 ? -6.930 7.827 -0.377 1.00 89.56 118 VAL A C 1
ATOM 879 O O . VAL A 1 118 ? -6.922 8.590 0.591 1.00 89.56 118 VAL A O 1
ATOM 882 N N . GLY A 1 119 ? -8.031 7.232 -0.819 1.00 91.44 119 GLY A N 1
ATOM 883 C CA . GLY A 1 119 ? -9.320 7.397 -0.162 1.00 91.44 119 GLY A CA 1
ATOM 884 C C . GLY A 1 119 ? -9.699 6.188 0.673 1.00 91.44 119 GLY A C 1
ATOM 885 O O . GLY A 1 119 ? -9.496 5.047 0.263 1.00 91.44 119 GLY A O 1
ATOM 886 N N . PHE A 1 120 ? -10.252 6.441 1.853 1.00 91.62 120 PHE A N 1
ATOM 887 C CA . PHE A 1 120 ? -10.616 5.428 2.833 1.00 91.62 120 PHE A CA 1
ATOM 888 C C . PHE A 1 120 ? -11.763 5.906 3.725 1.00 91.62 120 PHE A C 1
ATOM 890 O O . PHE A 1 120 ? -12.023 7.101 3.861 1.00 91.62 120 PHE A O 1
ATOM 897 N N . ASN A 1 121 ? -12.456 4.969 4.366 1.00 91.12 121 ASN A N 1
ATOM 898 C CA . ASN A 1 121 ? -13.414 5.311 5.416 1.00 91.12 121 ASN A CA 1
ATOM 899 C C . ASN A 1 121 ? -12.655 5.565 6.728 1.00 91.12 121 ASN A C 1
ATOM 901 O O . ASN A 1 121 ? -12.018 4.650 7.254 1.00 91.12 121 ASN A O 1
ATOM 905 N N . SER A 1 122 ? -12.688 6.795 7.241 1.00 87.19 122 SER A N 1
ATOM 906 C CA . SER A 1 122 ? -11.947 7.197 8.445 1.00 87.19 122 SER A CA 1
ATOM 907 C C . SER A 1 122 ? -12.749 6.947 9.719 1.00 87.19 122 SER A C 1
ATOM 909 O O . SER A 1 122 ? -13.947 7.216 9.779 1.00 87.19 122 SER A O 1
ATOM 911 N N . ALA A 1 123 ? -12.078 6.519 10.789 1.00 87.38 123 ALA A N 1
ATOM 912 C CA . ALA A 1 123 ? -12.679 6.421 12.119 1.00 87.38 123 ALA A CA 1
ATOM 913 C C . ALA A 1 123 ? -13.135 7.789 12.661 1.00 87.38 123 ALA A C 1
ATOM 915 O O . ALA A 1 123 ? -14.083 7.856 13.438 1.00 87.38 123 ALA A O 1
ATOM 916 N N . GLY A 1 124 ? -12.481 8.878 12.238 1.00 84.88 124 GLY A N 1
ATOM 917 C CA . GLY A 1 124 ? -12.838 10.247 12.622 1.00 84.88 124 GLY A CA 1
ATOM 918 C C . GLY A 1 124 ? -14.028 10.824 11.851 1.00 84.88 124 GLY A C 1
ATOM 919 O O . GLY A 1 124 ? -14.546 11.877 12.217 1.00 84.88 124 GLY A O 1
ATOM 920 N N . THR A 1 125 ? -14.481 10.159 10.787 1.00 81.62 125 THR A N 1
ATOM 921 C CA . THR A 1 125 ? -15.661 10.572 10.012 1.00 81.62 125 THR A CA 1
ATOM 922 C C . THR A 1 125 ? -16.441 9.333 9.570 1.00 81.62 125 THR A C 1
ATOM 924 O O . THR A 1 125 ? -16.443 8.992 8.386 1.00 81.62 125 THR A O 1
ATOM 927 N N . PRO A 1 126 ? -17.083 8.616 10.515 1.00 76.56 126 PRO A N 1
ATOM 928 C CA . PRO A 1 126 ? -17.735 7.348 10.216 1.00 76.56 126 PRO A CA 1
ATOM 929 C C . PRO A 1 126 ? -18.801 7.494 9.127 1.00 76.56 126 PRO A C 1
ATOM 931 O O . PRO A 1 126 ? -19.713 8.309 9.248 1.00 76.56 126 PRO A O 1
ATOM 934 N N . GLY A 1 127 ? -18.692 6.689 8.070 1.00 73.19 127 GLY A N 1
ATOM 935 C CA . GLY A 1 127 ? -19.640 6.706 6.950 1.00 73.19 127 GLY A CA 1
ATOM 936 C C . GLY A 1 127 ? -19.349 7.780 5.898 1.00 73.19 127 GLY A C 1
ATOM 937 O O . GLY A 1 127 ? -20.047 7.834 4.888 1.00 73.19 127 GLY A O 1
ATOM 938 N N . GLY A 1 128 ? -18.314 8.597 6.105 1.00 80.88 128 GLY A N 1
ATOM 939 C CA . GLY A 1 128 ? -17.774 9.518 5.112 1.00 80.88 128 GLY A CA 1
ATOM 940 C C . GLY A 1 128 ? -16.529 8.956 4.428 1.00 80.88 128 GLY A C 1
ATOM 941 O O . GLY A 1 128 ? -15.776 8.164 4.996 1.00 80.88 128 GLY A O 1
ATOM 942 N N . LEU A 1 129 ? -16.289 9.402 3.197 1.00 85.44 129 LEU A N 1
ATOM 943 C CA . LEU A 1 129 ? -15.025 9.160 2.515 1.00 85.44 129 LEU A CA 1
ATOM 944 C C . LEU A 1 129 ? -14.006 10.223 2.942 1.00 85.44 129 LEU A C 1
ATOM 946 O O . LEU A 1 129 ? -14.264 11.416 2.818 1.00 85.44 129 LEU A O 1
ATOM 950 N N . THR A 1 130 ? -12.851 9.789 3.437 1.00 88.81 130 THR A N 1
ATOM 951 C CA . THR A 1 130 ? -11.685 10.643 3.702 1.00 88.81 130 THR A CA 1
ATOM 952 C C . THR A 1 130 ? -10.633 10.391 2.638 1.00 88.81 130 THR A C 1
ATOM 954 O O . THR A 1 130 ? -10.426 9.244 2.254 1.00 88.81 130 THR A O 1
ATOM 957 N N . GLU A 1 131 ? -9.947 11.437 2.181 1.00 88.50 131 GLU A N 1
ATOM 958 C CA . GLU A 1 131 ? -8.883 11.313 1.187 1.00 88.50 131 GLU A CA 1
ATOM 959 C C . GLU A 1 131 ? -7.581 11.958 1.672 1.00 88.50 131 GLU A C 1
ATOM 961 O O . GLU A 1 131 ? -7.542 13.134 2.037 1.00 88.50 131 GLU A O 1
ATOM 966 N N . ALA A 1 132 ? -6.498 11.183 1.650 1.00 84.38 132 ALA A N 1
ATOM 967 C CA . ALA A 1 132 ? -5.139 11.672 1.818 1.00 84.38 132 ALA A CA 1
ATOM 968 C C . ALA A 1 132 ? -4.525 11.965 0.443 1.00 84.38 132 ALA A C 1
ATOM 970 O O . ALA A 1 132 ? -4.676 11.180 -0.491 1.00 84.38 132 ALA A O 1
ATOM 971 N N . THR A 1 133 ? -3.822 13.091 0.306 1.00 79.81 133 THR A N 1
ATOM 972 C CA . THR A 1 133 ? -3.144 13.473 -0.943 1.00 79.81 133 THR A CA 1
ATOM 973 C C . THR A 1 133 ? -1.636 13.512 -0.740 1.00 79.81 133 THR A C 1
ATOM 975 O O . THR A 1 133 ? -1.154 14.137 0.203 1.00 79.81 133 THR A O 1
ATOM 978 N N . MET A 1 134 ? -0.899 12.915 -1.673 1.00 74.94 134 MET A N 1
ATOM 979 C CA . MET A 1 134 ? 0.555 12.967 -1.755 1.00 74.94 134 MET A CA 1
ATOM 980 C C . MET A 1 134 ? 0.987 13.740 -3.004 1.00 74.94 134 MET A C 1
ATOM 982 O O . MET A 1 134 ? 0.521 13.465 -4.113 1.00 74.94 134 MET A O 1
ATOM 986 N N . VAL A 1 135 ? 1.870 14.726 -2.817 1.00 66.25 135 VAL A N 1
ATOM 987 C CA . VAL A 1 135 ? 2.426 15.562 -3.891 1.00 66.25 135 VAL A CA 1
ATOM 988 C C . VAL A 1 135 ? 3.939 15.305 -3.978 1.00 66.25 135 VAL A C 1
ATOM 990 O O . VAL A 1 135 ? 4.618 15.510 -2.975 1.00 66.25 135 VAL A O 1
ATOM 993 N N . PRO A 1 136 ? 4.495 14.897 -5.136 1.00 53.72 136 PRO A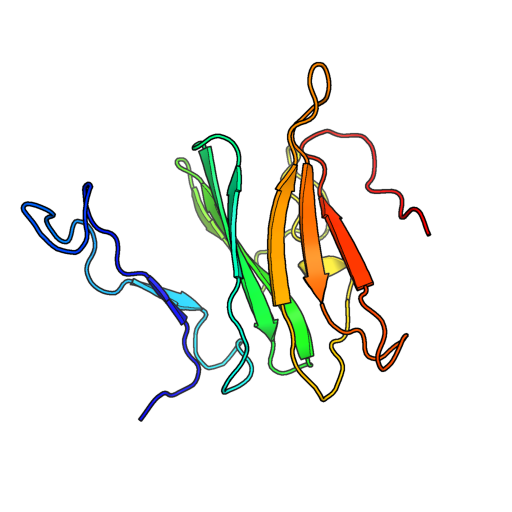 N 1
ATOM 994 C CA . PRO A 1 136 ? 5.916 14.551 -5.296 1.00 53.72 136 PRO A CA 1
ATOM 995 C C . PRO A 1 136 ? 6.933 15.711 -5.212 1.00 53.72 136 PRO A C 1
ATOM 997 O O . PRO A 1 136 ? 8.062 15.568 -5.674 1.00 53.72 136 PRO A O 1
ATOM 1000 N N . THR A 1 137 ? 6.588 16.875 -4.657 1.00 47.38 137 THR A N 1
ATOM 1001 C CA . THR A 1 137 ? 7.471 18.059 -4.632 1.00 47.38 137 THR A CA 1
ATOM 1002 C C . THR A 1 137 ? 7.524 18.706 -3.253 1.00 47.38 137 THR A C 1
ATOM 1004 O O . THR A 1 137 ? 6.554 18.645 -2.510 1.00 47.38 137 THR A O 1
ATOM 1007 N N . ALA A 1 138 ? 8.655 19.352 -2.939 1.00 38.28 138 ALA A N 1
ATOM 1008 C CA . ALA A 1 138 ? 9.059 19.916 -1.640 1.00 38.28 138 ALA A CA 1
ATOM 1009 C C . ALA A 1 138 ? 8.111 20.948 -0.980 1.00 38.28 138 ALA A C 1
ATOM 1011 O O . ALA A 1 138 ? 8.453 21.515 0.057 1.00 38.28 138 ALA A O 1
ATOM 1012 N N . GLU A 1 139 ? 6.924 21.190 -1.531 1.00 39.81 139 GLU A N 1
ATOM 1013 C CA . GLU A 1 139 ? 5.882 21.942 -0.847 1.00 39.81 139 GLU A CA 1
ATOM 1014 C C . GLU A 1 139 ? 4.978 20.989 -0.068 1.00 39.81 139 GLU A C 1
ATOM 1016 O O . GLU A 1 139 ? 4.189 20.227 -0.623 1.00 39.81 139 GLU A O 1
ATOM 1021 N N . LEU A 1 140 ? 5.150 21.064 1.251 1.00 41.53 140 LEU A N 1
ATOM 1022 C CA . LEU A 1 140 ? 4.319 20.509 2.313 1.00 41.53 140 LEU A CA 1
ATOM 1023 C C . LEU A 1 140 ? 2.895 20.152 1.862 1.00 41.53 140 LEU A C 1
ATOM 1025 O O . LEU A 1 140 ? 2.102 21.021 1.490 1.00 41.53 140 LEU A O 1
ATOM 1029 N N . GLY A 1 141 ? 2.559 18.867 2.002 1.00 36.81 141 GLY A N 1
ATOM 1030 C CA . GLY A 1 141 ? 1.192 18.366 1.958 1.00 36.81 141 GLY A CA 1
ATOM 1031 C C . GLY A 1 141 ? 0.330 19.096 2.983 1.00 36.81 141 GLY A C 1
ATOM 1032 O O . GLY A 1 141 ? 0.288 18.740 4.158 1.00 36.81 141 GLY A O 1
ATOM 1033 N N . ARG A 1 142 ? -0.348 20.154 2.540 1.00 35.97 142 ARG A N 1
ATOM 1034 C CA . ARG A 1 142 ? -1.365 20.842 3.326 1.00 35.97 142 ARG A CA 1
ATOM 1035 C C . ARG A 1 142 ? -2.721 20.270 2.936 1.00 35.97 142 ARG A C 1
ATOM 1037 O O . ARG A 1 142 ? -3.157 20.421 1.794 1.00 35.97 142 ARG A O 1
ATOM 1044 N N . LEU A 1 143 ? -3.356 19.615 3.907 1.00 36.88 143 LEU A N 1
ATOM 1045 C CA . LEU A 1 143 ? -4.750 19.179 3.871 1.00 36.88 143 LEU A CA 1
ATOM 1046 C C . LEU A 1 143 ? -5.641 20.316 3.351 1.00 36.88 143 LEU A C 1
ATOM 1048 O O . LEU A 1 143 ? -5.537 21.455 3.816 1.00 36.88 143 LEU A O 1
ATOM 1052 N N . ARG A 1 144 ? -6.526 20.002 2.406 1.00 36.34 144 ARG A N 1
ATOM 1053 C CA . ARG A 1 144 ? -7.697 20.829 2.111 1.00 36.34 144 ARG A CA 1
ATOM 1054 C C . ARG A 1 144 ? -8.930 19.995 2.436 1.00 36.34 144 ARG A C 1
ATOM 1056 O O . ARG A 1 144 ? -9.050 18.890 1.912 1.00 36.34 144 ARG A O 1
ATOM 1063 N N . PHE A 1 145 ? -9.746 20.522 3.346 1.00 39.19 145 PHE A N 1
ATOM 1064 C CA . PHE A 1 145 ? -11.112 20.075 3.608 1.00 39.19 145 PHE A CA 1
ATOM 1065 C C . PHE A 1 145 ? -12.035 20.616 2.516 1.00 39.19 145 PHE A C 1
ATOM 1067 O O . PHE A 1 145 ? -11.752 21.743 2.036 1.00 39.19 145 PHE A O 1
#

Solvent-accessible surface area (backbone atoms only — not comparable to full-atom values): 8572 Å² total; per-residue (Å²): 134,87,75,30,51,43,67,45,72,41,61,74,76,40,97,85,73,91,38,46,77,75,38,77,68,41,82,74,42,58,43,91,47,33,23,73,86,49,62,72,24,61,33,56,53,96,85,61,35,43,40,40,35,33,30,25,66,85,33,24,44,29,47,39,36,31,37,90,91,74,43,77,46,32,73,96,68,47,47,86,55,67,67,90,46,51,66,50,74,40,73,73,61,47,40,47,29,93,65,83,52,61,45,43,42,68,47,71,51,92,96,52,77,56,28,41,37,40,37,29,26,22,54,92,40,75,94,41,84,39,73,50,68,49,58,71,47,92,66,77,78,68,87,78,135

Sequence (145 aa):
MSDGSIWETAVSNVFFKGGNVIRPDQLIVPASEALLGTPIAAVHNAFTDVHVFFFSRNRVVSEYYWTSGTGWIGGGLCPATPAAGRMCVTTSGFVAATTQFLYAMENTASGAPAKMRVGFNSAGTPGGLTEATMVPTAELGRLRF

Organism: NCBI:txid1033252

pLDDT: mean 78.17, std 15.5, range [35.97, 94.62]

Mean predicted aligned error: 8.26 Å